Protein AF-A0A7R9MQT2-F1 (afdb_monomer_lite)

Sequence (77 aa):
MAGSFWQSSHFQQWLLTRQDLSRERHQDLQIVTDEEYLKLMIFFANLIQALGEQLKVKQQVVATAIVYFKRFYVRNS

Foldseek 3Di:
DVPCCCVDCCNVPVPDDPVLQCVLCVVVCVPDPPVVVVVVLVVVLVVLVVVCVVVVHDVVVSVVVSSVVVVVSSNPD

pLDDT: mean 94.59, std 4.84, range [68.31, 98.56]

Organism: NCBI:txid334625

Secondary structure (DSSP, 8-state):
-TT-GGGSHHHHHH---HHHHHHHTTTGGGTS-HHHHHHHHHHHHHHHHHHHHHTT--HHHHHHHHHHHHHHHTT--

InterPro domains:
  IPR036915 Cyclin-like superfamily [SSF47954] (7-77)
  IPR043198 Cyclin/Cyclin-like subunit Ssn8 [PTHR10026] (10-77)

Structure (mmCIF, N/CA/C/O backbone):
data_AF-A0A7R9MQT2-F1
#
_entry.id   AF-A0A7R9MQT2-F1
#
loop_
_atom_site.group_PDB
_atom_site.id
_atom_site.type_symbol
_atom_site.label_atom_id
_atom_site.label_alt_id
_atom_site.label_comp_id
_atom_site.label_asym_id
_atom_site.label_entity_id
_atom_site.label_seq_id
_atom_site.pdbx_PDB_ins_code
_atom_site.Cartn_x
_atom_site.Cartn_y
_atom_site.Cartn_z
_atom_site.occupancy
_atom_site.B_iso_or_equiv
_atom_site.auth_seq_id
_atom_site.auth_comp_id
_atom_site.auth_asym_id
_atom_site.auth_atom_id
_atom_site.pdbx_PDB_model_num
ATOM 1 N N . MET A 1 1 ? 9.033 -0.934 -18.447 1.00 68.31 1 MET A N 1
ATOM 2 C CA . MET A 1 1 ? 8.246 0.072 -17.695 1.00 68.31 1 MET A CA 1
ATOM 3 C C . MET A 1 1 ? 9.082 0.964 -16.7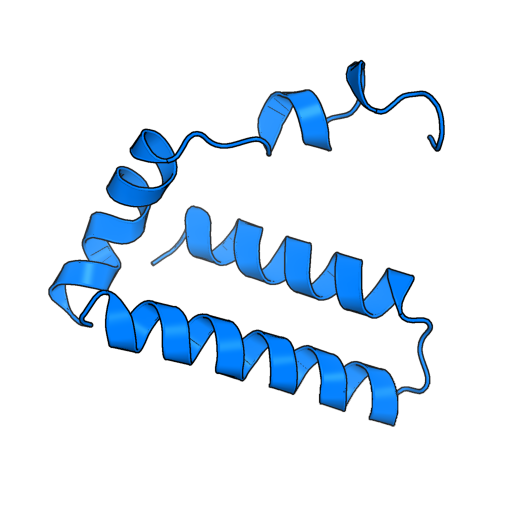65 1.00 68.31 1 MET A C 1
ATOM 5 O O . MET A 1 1 ? 8.544 1.949 -16.285 1.00 68.31 1 MET A O 1
ATOM 9 N N . ALA A 1 2 ? 10.370 0.682 -16.499 1.00 81.50 2 ALA A N 1
ATOM 10 C CA . ALA A 1 2 ? 11.162 1.452 -15.523 1.00 81.50 2 ALA A CA 1
ATOM 11 C C . ALA A 1 2 ? 11.283 2.964 -15.831 1.00 81.50 2 ALA A C 1
ATOM 13 O O . ALA A 1 2 ? 11.373 3.758 -14.905 1.00 81.50 2 ALA A O 1
ATOM 14 N N . GLY A 1 3 ? 11.235 3.364 -17.108 1.00 91.88 3 GLY A N 1
ATOM 15 C CA . GLY A 1 3 ? 11.285 4.772 -17.533 1.00 91.88 3 GLY A CA 1
ATOM 16 C C . GLY A 1 3 ? 9.941 5.382 -17.950 1.00 91.88 3 GLY A C 1
ATOM 17 O O . GLY A 1 3 ? 9.906 6.531 -18.370 1.00 91.88 3 GLY A O 1
ATOM 18 N N . SER A 1 4 ? 8.833 4.640 -17.867 1.00 95.06 4 SER A N 1
ATOM 19 C CA . SER A 1 4 ? 7.531 5.050 -18.423 1.00 95.06 4 SER A CA 1
ATOM 20 C C . SER A 1 4 ? 6.483 5.332 -17.342 1.00 95.06 4 SER A C 1
ATOM 22 O O . SER A 1 4 ? 5.292 5.108 -17.551 1.00 95.06 4 SER A O 1
ATOM 24 N N . PHE A 1 5 ? 6.917 5.806 -16.168 1.00 94.94 5 PHE A N 1
ATOM 25 C CA . PHE A 1 5 ? 6.034 6.060 -15.025 1.00 94.94 5 PHE A CA 1
ATOM 26 C C . PHE A 1 5 ? 4.901 7.037 -15.367 1.00 94.94 5 PHE A C 1
ATOM 28 O O . PHE A 1 5 ? 3.739 6.718 -15.129 1.00 94.94 5 PHE A O 1
ATOM 35 N N . TRP A 1 6 ? 5.215 8.167 -16.006 1.00 95.50 6 TRP A N 1
ATOM 36 C CA . TRP A 1 6 ? 4.247 9.221 -16.350 1.00 95.50 6 TRP A CA 1
ATOM 37 C C . TRP A 1 6 ? 3.149 8.773 -17.328 1.00 95.50 6 TRP A C 1
ATOM 39 O O . TRP A 1 6 ? 2.070 9.352 -17.361 1.00 95.50 6 TRP A O 1
ATOM 49 N N . GLN A 1 7 ? 3.409 7.724 -18.110 1.00 96.19 7 GLN A N 1
ATOM 50 C CA . GLN A 1 7 ? 2.450 7.132 -19.052 1.00 96.19 7 GLN A CA 1
ATOM 51 C C . GLN A 1 7 ? 1.757 5.885 -18.476 1.00 96.19 7 GLN A C 1
ATOM 53 O O . GLN A 1 7 ? 0.952 5.253 -19.152 1.00 96.19 7 GLN A O 1
ATOM 58 N N . SER A 1 8 ? 2.092 5.483 -17.247 1.00 96.56 8 SER A N 1
ATOM 59 C CA . SER A 1 8 ? 1.579 4.257 -16.639 1.00 96.56 8 SER A CA 1
ATOM 60 C C . SER A 1 8 ? 0.193 4.447 -16.023 1.00 96.56 8 SER A C 1
ATOM 62 O O . SER A 1 8 ? -0.147 5.521 -15.523 1.00 96.56 8 SER A O 1
ATOM 64 N N . SER A 1 9 ? -0.568 3.353 -15.932 1.00 95.88 9 SER A N 1
ATOM 65 C CA . SER A 1 9 ? -1.830 3.333 -15.182 1.00 95.88 9 SER A CA 1
ATOM 66 C C . SER A 1 9 ? -1.637 3.661 -13.700 1.00 95.88 9 SER A C 1
ATOM 68 O O . SER A 1 9 ? -2.536 4.213 -13.073 1.00 95.88 9 SER A O 1
ATOM 70 N N . HIS A 1 10 ? -0.459 3.371 -13.129 1.00 95.06 10 HIS A N 1
ATOM 71 C CA . HIS A 1 10 ? -0.140 3.756 -11.756 1.00 95.06 10 HIS A CA 1
ATOM 72 C C . HIS A 1 10 ? -0.236 5.274 -11.583 1.00 95.06 10 HIS A C 1
ATOM 74 O O . HIS A 1 10 ? -0.929 5.733 -10.680 1.00 95.06 10 HIS A O 1
ATOM 80 N N . PHE A 1 11 ? 0.421 6.033 -12.460 1.00 95.31 11 PHE A N 1
ATOM 81 C CA . PHE A 1 11 ? 0.390 7.492 -12.415 1.00 95.31 11 PHE A CA 1
ATOM 82 C C . PHE A 1 11 ? -1.009 8.034 -12.730 1.00 95.31 11 PHE A C 1
ATOM 84 O O . PHE A 1 11 ? -1.525 8.865 -11.993 1.00 95.31 11 PHE A O 1
ATOM 91 N N . GLN A 1 12 ? -1.643 7.525 -13.787 1.00 95.69 12 GLN A N 1
ATOM 92 C CA . GLN A 1 12 ? -2.889 8.090 -14.311 1.00 95.69 12 GLN A CA 1
ATOM 93 C C . GLN A 1 12 ? -4.136 7.784 -13.468 1.00 95.69 12 GLN A C 1
ATOM 95 O O . GLN A 1 12 ? -5.089 8.553 -13.511 1.00 95.69 1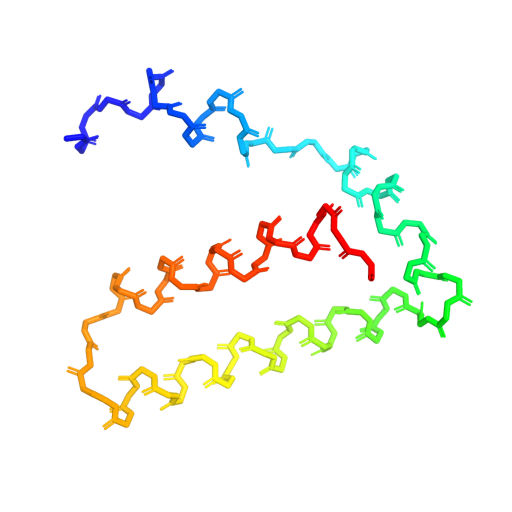2 GLN A O 1
ATOM 100 N N . GLN A 1 13 ? -4.173 6.657 -12.748 1.00 94.38 13 GLN A N 1
ATOM 101 C CA . GLN A 1 13 ? -5.399 6.175 -12.088 1.00 94.38 13 GLN A CA 1
ATOM 102 C C . GLN A 1 13 ? -5.252 5.930 -10.583 1.00 94.38 13 GLN A C 1
ATOM 104 O O . GLN A 1 13 ? -6.259 5.803 -9.889 1.00 94.38 13 GLN A O 1
ATOM 109 N N . TRP A 1 14 ? -4.021 5.801 -10.079 1.00 95.06 14 TRP A N 1
ATOM 110 C CA . TRP A 1 14 ? -3.766 5.331 -8.712 1.00 95.06 14 TRP A CA 1
ATOM 111 C C . TRP A 1 14 ? -2.955 6.302 -7.853 1.00 95.06 14 TRP A C 1
ATOM 113 O O . TRP A 1 14 ? -2.667 5.986 -6.698 1.00 95.06 14 TRP A O 1
ATOM 123 N N . LEU A 1 15 ? -2.625 7.483 -8.378 1.00 94.75 15 LEU A N 1
ATOM 124 C CA . LEU A 1 15 ? -2.202 8.620 -7.568 1.00 94.75 15 LEU A CA 1
ATOM 125 C C . LEU A 1 15 ? -3.436 9.392 -7.111 1.00 94.75 15 LEU A C 1
ATOM 127 O O . LEU A 1 15 ? -3.965 10.233 -7.830 1.00 94.75 15 LEU A O 1
ATOM 131 N N . LEU A 1 16 ? -3.900 9.062 -5.911 1.00 93.00 16 LEU A N 1
ATOM 132 C CA . LEU A 1 16 ? -5.095 9.651 -5.317 1.00 93.00 16 LEU A CA 1
ATOM 133 C C . LEU A 1 16 ? -4.728 10.849 -4.447 1.00 93.00 16 LEU A C 1
ATOM 135 O O . LEU A 1 16 ? -3.690 10.848 -3.774 1.00 93.00 16 LEU A O 1
ATOM 139 N N . THR A 1 17 ? -5.591 11.863 -4.430 1.00 94.81 17 THR A N 1
ATOM 140 C CA . THR A 1 17 ? -5.403 12.997 -3.529 1.00 94.81 17 THR A CA 1
ATOM 141 C C . THR A 1 17 ? -5.824 12.624 -2.109 1.00 94.81 17 THR A C 1
ATOM 143 O O . THR A 1 17 ? -6.569 11.672 -1.871 1.00 94.81 17 THR A O 1
ATOM 146 N N . ARG A 1 18 ? -5.366 13.402 -1.124 1.00 90.06 18 ARG A N 1
ATOM 147 C CA . ARG A 1 18 ? -5.797 13.212 0.269 1.00 90.06 18 ARG A CA 1
ATOM 148 C C . ARG A 1 18 ? -7.308 13.394 0.435 1.00 90.06 18 ARG A C 1
ATOM 150 O O . ARG A 1 18 ? -7.895 12.714 1.264 1.00 90.06 18 ARG A O 1
ATOM 157 N N . GLN A 1 19 ? -7.916 14.285 -0.349 1.00 92.69 19 GLN A N 1
ATOM 158 C CA . GLN A 1 19 ? -9.356 14.541 -0.304 1.00 92.69 19 GLN A CA 1
ATOM 159 C C . GLN A 1 19 ? -10.144 13.321 -0.789 1.00 92.69 19 GLN A C 1
ATOM 161 O O . GLN A 1 19 ? -11.071 12.895 -0.103 1.00 92.69 19 GLN A O 1
ATOM 166 N N . ASP A 1 20 ? -9.713 12.706 -1.897 1.00 91.31 20 ASP A N 1
ATOM 167 C CA . ASP A 1 20 ? -10.319 11.470 -2.406 1.00 91.31 20 ASP A CA 1
ATOM 168 C C . ASP A 1 20 ? -10.231 10.355 -1.358 1.00 91.31 20 ASP A C 1
ATOM 170 O O . ASP A 1 20 ? -11.232 9.736 -1.016 1.00 91.31 20 ASP A O 1
ATOM 174 N N . LEU A 1 21 ? -9.049 10.159 -0.764 1.00 91.12 21 LEU A N 1
ATOM 175 C CA . LEU A 1 21 ? -8.836 9.135 0.264 1.00 91.12 21 LEU A CA 1
ATOM 176 C C . LEU A 1 21 ? -9.674 9.349 1.527 1.00 91.12 21 LEU A C 1
ATOM 1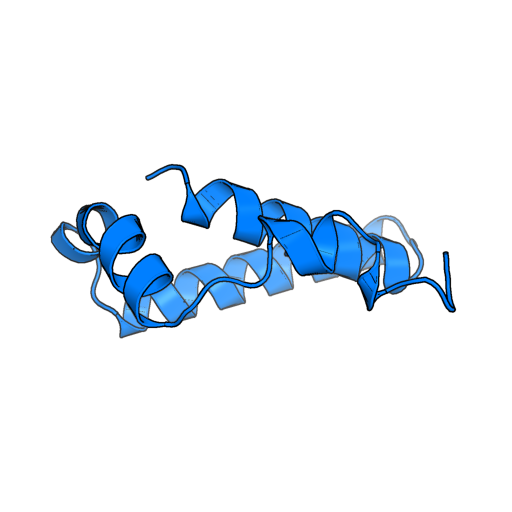78 O O . LEU A 1 21 ? -10.045 8.374 2.176 1.00 91.12 21 LEU A O 1
ATOM 182 N N . SER A 1 22 ? -9.925 10.593 1.932 1.00 89.62 22 SER A N 1
ATOM 183 C CA . SER A 1 22 ? -10.797 10.876 3.077 1.00 89.62 22 SER A CA 1
ATOM 184 C C . SER A 1 22 ? -12.265 10.620 2.752 1.00 89.62 22 SER A C 1
ATOM 186 O O . SER A 1 22 ? -13.000 10.166 3.623 1.00 89.62 22 SER A O 1
ATOM 188 N N . ARG A 1 23 ? -12.687 10.873 1.506 1.00 91.00 23 ARG A N 1
ATOM 189 C CA . ARG A 1 23 ? -14.055 10.594 1.063 1.00 91.00 23 ARG A CA 1
ATOM 190 C C . ARG A 1 23 ? -14.333 9.096 1.024 1.00 91.00 23 ARG A C 1
ATOM 192 O O . ARG A 1 23 ? -15.331 8.664 1.582 1.00 91.00 23 ARG A O 1
ATOM 199 N N . GLU A 1 24 ? -13.454 8.318 0.398 1.00 91.19 24 GLU A N 1
ATOM 200 C CA . GLU A 1 24 ? -13.680 6.875 0.250 1.00 91.19 24 GLU A CA 1
ATOM 201 C C . GLU A 1 24 ? -13.619 6.138 1.600 1.00 91.19 24 GLU A C 1
ATOM 203 O O . GLU A 1 24 ? -14.423 5.250 1.853 1.00 91.19 24 GLU A O 1
ATOM 208 N N . ARG A 1 25 ? -12.743 6.564 2.522 1.00 91.38 25 ARG A N 1
ATOM 209 C CA . ARG A 1 25 ? -12.654 5.986 3.879 1.00 91.38 25 ARG A CA 1
ATOM 210 C C . ARG A 1 25 ? -13.771 6.426 4.823 1.00 91.38 25 ARG A C 1
ATOM 212 O O . ARG A 1 25 ? -13.810 5.969 5.960 1.00 91.38 25 ARG A O 1
ATOM 219 N N . HIS A 1 26 ? -14.656 7.329 4.401 1.00 91.31 26 HIS A N 1
ATOM 220 C CA . HIS A 1 26 ? -15.666 7.896 5.292 1.00 91.31 26 HIS A CA 1
ATOM 221 C C . HIS A 1 26 ? -16.564 6.821 5.915 1.00 91.31 26 HIS A C 1
ATOM 223 O O . HIS A 1 26 ? -16.919 6.946 7.080 1.00 91.31 26 HIS A O 1
ATOM 229 N N . GLN A 1 27 ? -16.891 5.766 5.162 1.00 91.00 27 GLN A N 1
ATOM 230 C CA . GLN A 1 27 ? -17.725 4.667 5.642 1.00 91.00 27 GLN A CA 1
ATOM 231 C C . GLN A 1 27 ? -17.038 3.863 6.757 1.00 91.00 27 GLN A C 1
ATOM 233 O O . GLN A 1 27 ? -17.633 3.664 7.812 1.00 91.00 27 GLN A O 1
ATOM 238 N N . ASP A 1 28 ? -15.768 3.490 6.577 1.00 91.94 28 ASP A N 1
ATOM 239 C CA . ASP A 1 28 ? -14.992 2.782 7.606 1.00 91.94 28 ASP A CA 1
ATOM 240 C C . ASP A 1 28 ? -14.810 3.630 8.866 1.00 91.94 28 ASP A C 1
ATOM 242 O O . ASP A 1 28 ? -14.911 3.131 9.987 1.00 91.94 28 ASP A O 1
ATOM 246 N N . LEU A 1 29 ? -14.591 4.936 8.687 1.00 91.62 29 LEU A N 1
ATOM 247 C CA . LEU A 1 29 ? -14.380 5.878 9.786 1.00 91.62 29 LEU A CA 1
ATOM 248 C C . LEU A 1 29 ? -15.637 6.134 10.636 1.00 91.62 29 LEU A C 1
ATOM 250 O O . LEU A 1 29 ? -15.553 6.790 11.672 1.00 91.62 29 LEU A O 1
ATOM 254 N N . GLN A 1 30 ? -16.802 5.616 10.231 1.00 93.44 30 GLN A N 1
ATOM 255 C CA . GLN A 1 30 ? -17.988 5.572 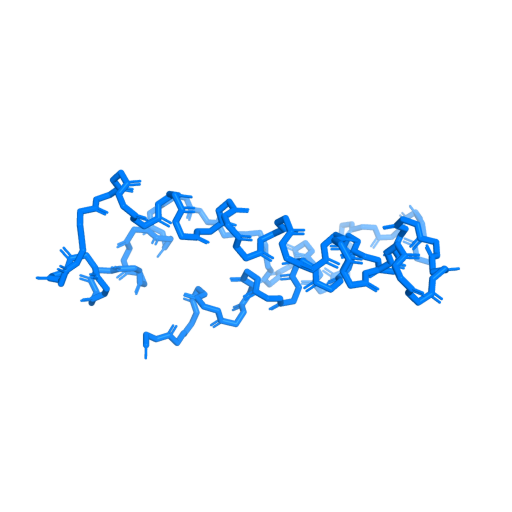11.095 1.00 93.44 30 GLN A CA 1
ATOM 256 C C . GLN A 1 30 ? -17.893 4.467 12.156 1.00 93.44 30 GLN A C 1
ATOM 258 O O . GLN A 1 30 ? -18.583 4.540 13.172 1.00 93.44 30 GLN A O 1
ATOM 263 N N . ILE A 1 31 ? -17.063 3.446 11.919 1.00 93.75 31 ILE A N 1
ATOM 264 C CA . ILE A 1 31 ? -16.928 2.257 12.768 1.00 93.75 31 ILE A CA 1
ATOM 265 C C . ILE A 1 31 ? -15.618 2.302 13.557 1.00 93.75 31 ILE A C 1
ATOM 267 O O . ILE A 1 31 ? -15.601 1.956 14.737 1.00 93.75 31 ILE A O 1
ATOM 271 N N . VAL A 1 32 ? -14.527 2.723 12.913 1.00 94.50 32 VAL A N 1
ATOM 272 C CA . VAL A 1 32 ? -13.190 2.800 13.513 1.00 94.50 32 VAL A CA 1
ATOM 273 C C . VAL A 1 32 ? -12.674 4.231 13.529 1.00 94.50 32 VAL A C 1
ATOM 275 O O . VAL A 1 32 ? -12.956 5.024 12.636 1.00 94.50 32 VAL A O 1
ATOM 278 N N . THR A 1 33 ? -11.867 4.572 14.528 1.00 95.06 33 THR A N 1
ATOM 279 C CA . THR A 1 33 ? -11.181 5.869 14.546 1.00 95.06 33 THR A CA 1
ATOM 280 C C . THR A 1 33 ? -10.081 5.933 13.48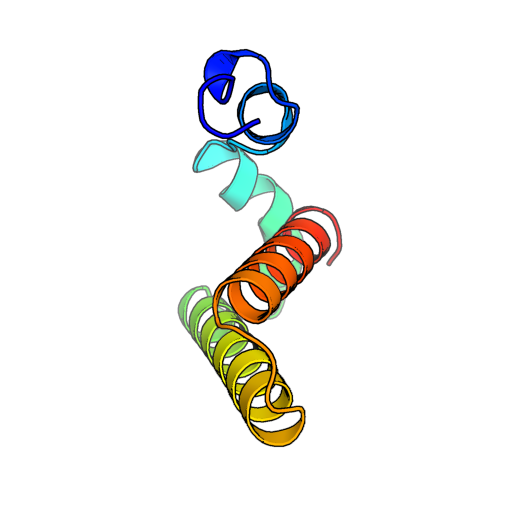2 1.00 95.06 33 THR A C 1
ATOM 282 O O . THR A 1 33 ? -9.555 4.909 13.038 1.00 95.06 33 THR A O 1
ATOM 285 N N . ASP A 1 34 ? -9.661 7.146 13.110 1.00 90.94 34 ASP A N 1
ATOM 286 C CA . ASP A 1 34 ? -8.528 7.344 12.193 1.00 90.94 34 ASP A CA 1
ATOM 287 C C . ASP A 1 34 ? -7.255 6.623 12.672 1.00 90.94 34 ASP A C 1
ATOM 289 O O . ASP A 1 34 ? -6.507 6.054 11.873 1.00 90.94 34 ASP A O 1
ATOM 293 N N . GLU A 1 35 ? -7.006 6.624 13.985 1.00 94.88 35 GLU A N 1
ATOM 294 C CA . GLU A 1 35 ? -5.837 5.972 14.574 1.00 94.88 35 GLU A CA 1
ATOM 295 C C . GLU A 1 35 ? -5.920 4.443 14.454 1.00 94.88 35 GLU A C 1
ATOM 297 O O . GLU A 1 35 ? -4.943 3.791 14.078 1.00 94.88 35 GLU A O 1
ATOM 302 N N . GLU A 1 36 ? -7.085 3.860 14.733 1.00 95.69 36 GLU A N 1
ATOM 303 C CA . GLU A 1 36 ? -7.322 2.421 14.591 1.00 95.69 36 GLU A CA 1
ATOM 304 C C . GLU A 1 36 ? -7.240 1.978 13.132 1.00 95.69 36 GLU A C 1
ATOM 306 O O . GLU A 1 36 ? -6.597 0.969 12.840 1.00 95.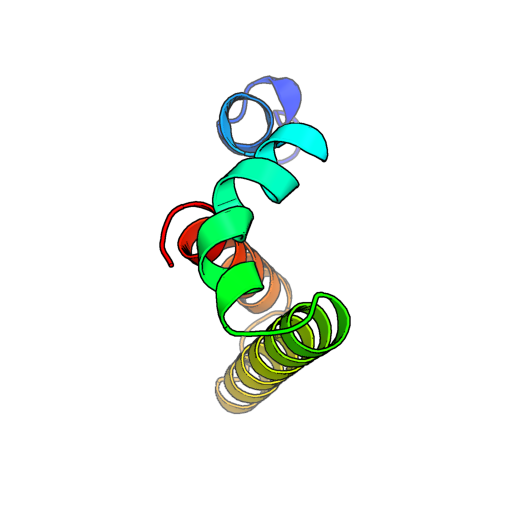69 36 GLU A O 1
ATOM 311 N N . TYR A 1 37 ? -7.789 2.767 12.206 1.00 94.44 37 TYR A N 1
ATOM 312 C CA . TYR A 1 37 ? -7.669 2.516 10.772 1.00 94.44 37 TYR A CA 1
ATOM 313 C C . TYR A 1 37 ? -6.196 2.449 10.340 1.00 94.44 37 TYR A C 1
ATOM 315 O O . TYR A 1 37 ? -5.775 1.530 9.631 1.00 94.44 37 TYR A O 1
ATOM 323 N N . LEU A 1 38 ? -5.366 3.392 10.800 1.00 94.00 38 LEU A N 1
ATOM 324 C CA . LEU A 1 38 ? -3.929 3.379 10.513 1.00 94.00 38 LEU A CA 1
ATOM 325 C C . LEU A 1 38 ? -3.231 2.158 11.125 1.00 94.00 38 LEU A C 1
ATOM 327 O O . LEU A 1 38 ? -2.414 1.527 10.448 1.00 94.00 38 LEU A O 1
ATOM 331 N N . LYS A 1 39 ? -3.572 1.788 12.366 1.00 96.81 39 LYS A N 1
ATOM 332 C CA . LYS A 1 39 ? -3.048 0.579 13.025 1.00 96.81 39 LYS A CA 1
ATOM 333 C C . LYS A 1 39 ? -3.418 -0.690 12.253 1.00 96.81 39 LYS A C 1
ATOM 335 O O . LYS A 1 39 ? -2.542 -1.527 12.041 1.00 96.81 39 LYS A O 1
ATOM 340 N N . LEU A 1 40 ? -4.655 -0.808 11.765 1.00 96.00 40 LEU A N 1
ATOM 341 C CA . LEU A 1 40 ? -5.103 -1.926 10.926 1.00 96.00 40 LEU A CA 1
ATOM 342 C C . LEU A 1 40 ? -4.300 -2.007 9.623 1.00 96.00 40 LEU A C 1
ATOM 344 O O . LEU A 1 40 ? -3.796 -3.071 9.263 1.00 96.00 40 LEU A O 1
ATOM 348 N N . MET A 1 41 ? -4.099 -0.875 8.945 1.00 96.12 41 MET A N 1
ATOM 349 C CA . MET A 1 41 ? -3.312 -0.834 7.708 1.00 96.12 41 MET A CA 1
ATOM 350 C C . MET A 1 41 ? -1.843 -1.223 7.928 1.00 96.12 41 MET A C 1
ATOM 352 O O . MET A 1 41 ? -1.246 -1.869 7.063 1.00 96.12 41 MET A O 1
ATOM 356 N N . ILE A 1 42 ? -1.253 -0.852 9.069 1.00 97.81 42 ILE A N 1
ATOM 357 C CA . ILE A 1 42 ? 0.102 -1.274 9.459 1.00 97.81 42 ILE A CA 1
ATOM 358 C C . ILE A 1 42 ? 0.128 -2.774 9.763 1.00 97.81 42 ILE A C 1
ATOM 360 O O . ILE A 1 42 ? 1.008 -3.481 9.272 1.00 97.81 42 ILE A O 1
ATOM 364 N N . PHE A 1 43 ? -0.849 -3.270 10.525 1.00 98.44 43 PHE A N 1
ATOM 365 C CA . PHE A 1 43 ? -0.962 -4.683 10.873 1.00 98.44 43 PHE A CA 1
ATOM 366 C C . PHE A 1 43 ? -1.002 -5.571 9.624 1.00 98.44 43 PHE A C 1
ATOM 368 O O . PHE A 1 43 ? -0.187 -6.484 9.494 1.00 98.44 43 PHE A O 1
ATOM 375 N N . PHE A 1 44 ? -1.877 -5.266 8.662 1.00 98.31 44 PHE A N 1
ATOM 376 C CA . PHE A 1 44 ? -1.973 -6.057 7.435 1.00 98.31 44 PHE A CA 1
ATOM 377 C C . PHE A 1 44 ? -0.745 -5.920 6.530 1.00 98.31 44 PHE A C 1
ATOM 379 O O . PHE A 1 44 ? -0.350 -6.897 5.897 1.00 98.31 44 PHE A O 1
ATOM 386 N N . ALA A 1 45 ? -0.090 -4.756 6.492 1.00 98.25 45 ALA A N 1
ATOM 387 C CA . ALA A 1 45 ? 1.175 -4.619 5.771 1.00 98.25 45 ALA A CA 1
ATOM 388 C C . ALA A 1 45 ? 2.270 -5.523 6.368 1.00 98.25 45 ALA A C 1
ATOM 390 O O . ALA A 1 45 ? 2.979 -6.195 5.618 1.00 98.25 45 ALA A O 1
ATOM 391 N N . ASN A 1 46 ? 2.359 -5.599 7.700 1.00 98.50 46 ASN A N 1
ATOM 392 C CA . ASN A 1 46 ? 3.287 -6.493 8.396 1.00 98.50 46 ASN A CA 1
ATOM 393 C C . ASN A 1 46 ? 2.923 -7.970 8.193 1.00 98.50 46 ASN A C 1
ATOM 395 O O . ASN A 1 46 ? 3.812 -8.797 8.008 1.00 98.50 46 ASN A O 1
ATOM 399 N N . LEU A 1 47 ? 1.630 -8.303 8.164 1.00 98.56 47 LEU A N 1
ATOM 400 C CA . LEU A 1 47 ? 1.169 -9.654 7.846 1.00 98.56 47 LEU A CA 1
ATOM 401 C C . LEU A 1 47 ? 1.600 -10.069 6.432 1.00 98.56 47 LEU A C 1
ATOM 403 O O . LEU A 1 47 ? 2.152 -11.151 6.250 1.00 98.56 47 LEU A O 1
ATOM 407 N N . ILE A 1 48 ? 1.398 -9.202 5.434 1.00 98.56 48 ILE A N 1
ATOM 408 C CA . ILE A 1 48 ? 1.829 -9.458 4.050 1.00 98.56 48 ILE A CA 1
ATOM 409 C C . ILE A 1 48 ? 3.357 -9.593 3.971 1.00 98.56 48 ILE A C 1
ATOM 411 O O . ILE A 1 48 ? 3.853 -10.457 3.248 1.00 98.56 48 ILE A O 1
ATOM 415 N N . GLN A 1 49 ? 4.105 -8.784 4.728 1.00 98.31 49 GLN A N 1
ATOM 416 C CA . GLN A 1 49 ? 5.562 -8.896 4.830 1.00 98.31 49 GLN A CA 1
ATOM 417 C C . GLN A 1 49 ? 5.985 -10.262 5.390 1.00 98.31 49 GLN A C 1
ATOM 419 O O . GLN A 1 49 ? 6.775 -10.955 4.751 1.00 98.31 49 GLN A O 1
ATOM 424 N N . ALA A 1 50 ? 5.407 -10.689 6.516 1.00 98.50 50 ALA A N 1
ATOM 425 C CA . ALA A 1 50 ? 5.697 -11.985 7.129 1.00 98.50 50 ALA A CA 1
ATOM 426 C C . ALA A 1 50 ? 5.355 -13.160 6.192 1.00 98.50 50 ALA A C 1
ATOM 428 O O . ALA A 1 50 ? 6.137 -14.103 6.061 1.00 98.50 50 ALA A O 1
ATOM 429 N N . LEU A 1 51 ? 4.228 -13.081 5.473 1.00 98.31 51 LEU A N 1
ATOM 430 C CA . LEU A 1 51 ? 3.873 -14.060 4.439 1.00 98.31 51 LEU A CA 1
ATOM 431 C C . LEU A 1 51 ? 4.910 -14.090 3.308 1.00 98.31 51 LEU A C 1
ATOM 433 O O . LEU A 1 51 ? 5.305 -15.163 2.854 1.00 98.31 51 LEU A O 1
ATOM 437 N N . GLY A 1 52 ? 5.373 -12.922 2.862 1.00 98.19 52 GLY A N 1
ATOM 438 C CA . GLY A 1 52 ? 6.403 -12.804 1.835 1.00 98.19 52 GLY A CA 1
ATOM 439 C C . GLY A 1 52 ? 7.734 -13.438 2.246 1.00 98.19 52 GLY A C 1
ATOM 440 O O . GLY A 1 52 ? 8.354 -14.147 1.450 1.00 98.19 52 GLY A O 1
ATOM 441 N N . GLU A 1 53 ? 8.140 -13.234 3.497 1.00 97.81 53 GLU A N 1
ATOM 442 C CA . GLU A 1 53 ? 9.338 -13.840 4.086 1.00 97.81 53 GLU A CA 1
ATOM 443 C C . GLU A 1 53 ? 9.210 -15.362 4.194 1.00 97.81 53 GLU A C 1
ATOM 445 O O . GLU A 1 53 ? 10.113 -16.085 3.766 1.00 97.81 53 GLU A O 1
ATOM 450 N N . GLN A 1 54 ? 8.063 -15.861 4.667 1.00 98.19 54 GLN A N 1
ATOM 451 C CA . GLN A 1 54 ? 7.786 -17.297 4.748 1.00 98.19 54 GLN A CA 1
ATOM 452 C C . GLN A 1 54 ? 7.825 -17.967 3.364 1.00 98.19 54 GLN A C 1
ATOM 454 O O . GLN A 1 54 ? 8.352 -19.072 3.219 1.00 98.19 54 GLN A O 1
ATOM 459 N N . LEU A 1 55 ? 7.314 -17.285 2.337 1.00 98.19 55 LEU A N 1
ATOM 460 C CA . LEU A 1 55 ? 7.336 -17.744 0.945 1.00 98.19 55 LEU A CA 1
ATOM 461 C C . LEU A 1 55 ? 8.670 -17.469 0.227 1.00 98.19 55 LEU A C 1
ATOM 463 O O . LEU A 1 55 ? 8.835 -17.880 -0.922 1.00 98.19 55 LEU A O 1
ATOM 467 N N . LYS A 1 56 ? 9.627 -16.797 0.884 1.00 97.81 56 LYS A N 1
ATOM 468 C CA . LYS A 1 56 ? 10.954 -16.436 0.351 1.00 97.81 56 LYS A CA 1
ATOM 469 C C . LYS A 1 56 ? 10.901 -15.647 -0.965 1.00 97.81 56 LYS A C 1
ATOM 471 O O . LYS A 1 56 ? 11.755 -15.817 -1.838 1.00 97.81 56 LYS A O 1
ATOM 476 N N . VAL A 1 57 ? 9.901 -14.780 -1.129 1.00 98.12 57 VAL A N 1
ATOM 477 C CA . VAL A 1 57 ? 9.779 -13.932 -2.326 1.00 98.12 57 VAL A CA 1
ATOM 478 C C . VAL A 1 57 ? 10.597 -12.647 -2.194 1.00 98.12 57 VAL A C 1
ATOM 480 O O . VAL A 1 57 ? 10.894 -12.168 -1.104 1.00 98.12 57 VAL A O 1
ATOM 483 N N . LYS A 1 58 ? 10.966 -12.052 -3.334 1.00 98.00 58 LYS A N 1
ATOM 484 C CA . LYS A 1 58 ? 11.701 -10.779 -3.359 1.00 98.00 58 LYS A CA 1
ATOM 485 C C . LYS A 1 58 ? 10.828 -9.631 -2.851 1.00 98.00 58 LYS A C 1
ATOM 487 O O . LYS A 1 58 ? 9.636 -9.580 -3.152 1.00 98.00 58 LYS A O 1
ATOM 492 N N . GLN A 1 59 ? 11.453 -8.626 -2.235 1.00 97.69 59 GLN A N 1
ATOM 493 C CA . GLN A 1 59 ? 10.751 -7.460 -1.681 1.00 97.69 59 GLN A CA 1
ATOM 494 C C . GLN A 1 59 ? 9.863 -6.723 -2.697 1.00 97.69 59 GLN A C 1
ATOM 496 O O . GLN A 1 59 ? 8.816 -6.202 -2.333 1.00 97.69 59 GLN A O 1
ATOM 501 N N . GLN A 1 60 ? 10.226 -6.709 -3.985 1.00 97.62 60 GLN A N 1
ATOM 502 C CA . GLN A 1 60 ? 9.399 -6.102 -5.039 1.00 97.62 60 GLN A CA 1
ATOM 503 C C . GLN A 1 60 ? 8.023 -6.777 -5.187 1.00 97.62 60 GLN A C 1
ATOM 505 O O . GLN A 1 60 ? 7.032 -6.101 -5.470 1.00 97.62 60 GLN A O 1
ATOM 510 N N . VAL A 1 61 ? 7.952 -8.095 -4.968 1.00 98.25 61 VAL A N 1
ATOM 511 C CA . VAL A 1 61 ? 6.699 -8.863 -4.994 1.00 98.25 61 VAL A CA 1
ATOM 512 C C . VAL A 1 61 ? 5.841 -8.486 -3.789 1.00 98.25 61 VAL A C 1
ATOM 514 O O . VAL A 1 61 ? 4.673 -8.139 -3.954 1.00 98.25 61 VAL A O 1
ATOM 517 N N . VAL A 1 62 ? 6.445 -8.454 -2.598 1.00 98.44 62 VAL A N 1
ATOM 518 C CA . VAL A 1 62 ? 5.778 -8.060 -1.347 1.00 98.44 62 VAL A CA 1
ATOM 519 C C . VAL A 1 62 ? 5.247 -6.629 -1.430 1.00 98.44 62 VAL A C 1
ATOM 521 O O . VAL A 1 62 ? 4.079 -6.376 -1.148 1.00 98.44 62 VAL A O 1
ATOM 524 N N . ALA A 1 63 ? 6.069 -5.690 -1.902 1.00 98.12 63 ALA A N 1
ATOM 525 C CA . ALA A 1 63 ? 5.682 -4.293 -2.065 1.00 98.12 63 ALA A CA 1
ATOM 526 C C . ALA A 1 63 ? 4.496 -4.137 -3.030 1.00 98.12 63 ALA A C 1
ATOM 528 O O . ALA A 1 63 ? 3.568 -3.377 -2.755 1.00 98.12 63 ALA A O 1
ATOM 529 N N . THR A 1 64 ? 4.490 -4.890 -4.133 1.00 98.19 64 THR A N 1
ATOM 530 C CA . THR A 1 64 ? 3.379 -4.876 -5.094 1.00 98.19 64 THR A CA 1
ATOM 531 C C . THR A 1 64 ? 2.099 -5.444 -4.474 1.00 98.19 64 THR A C 1
ATOM 533 O O . THR A 1 64 ? 1.029 -4.863 -4.658 1.00 98.19 64 THR A O 1
ATOM 536 N N . ALA A 1 65 ? 2.199 -6.514 -3.677 1.00 98.38 65 ALA A N 1
ATOM 537 C CA . ALA A 1 65 ? 1.067 -7.076 -2.939 1.00 98.38 65 ALA A CA 1
ATOM 538 C C . ALA A 1 65 ? 0.478 -6.073 -1.931 1.00 98.38 65 ALA A C 1
ATOM 540 O O . ALA A 1 65 ? -0.737 -5.881 -1.900 1.00 98.38 65 ALA A O 1
ATOM 541 N N . ILE A 1 66 ? 1.324 -5.360 -1.177 1.00 98.50 66 ILE A N 1
ATOM 542 C CA . ILE A 1 66 ? 0.884 -4.295 -0.260 1.00 98.50 66 ILE A CA 1
ATOM 543 C C . ILE A 1 66 ? 0.173 -3.173 -1.028 1.00 98.50 66 ILE A C 1
ATOM 545 O O . ILE A 1 66 ? -0.861 -2.679 -0.581 1.00 98.50 66 ILE A O 1
ATOM 549 N N . VAL A 1 67 ? 0.685 -2.768 -2.195 1.00 98.00 67 VAL A N 1
ATOM 550 C CA . VAL A 1 67 ? 0.022 -1.752 -3.029 1.00 98.00 67 VAL A CA 1
ATOM 551 C C . VAL A 1 67 ? -1.357 -2.230 -3.485 1.00 98.00 67 VAL A C 1
ATOM 553 O O . VAL A 1 67 ? -2.308 -1.456 -3.415 1.00 98.00 67 VAL A O 1
ATOM 556 N N . TYR A 1 68 ? -1.504 -3.485 -3.914 1.00 97.94 68 TYR A N 1
ATOM 557 C CA . TYR A 1 68 ? -2.807 -4.035 -4.307 1.00 97.94 68 TYR A CA 1
ATOM 558 C C . TYR A 1 68 ? -3.783 -4.131 -3.138 1.00 97.94 68 TYR A C 1
ATOM 560 O O . TYR A 1 68 ? -4.930 -3.714 -3.288 1.00 97.94 68 TYR A O 1
ATOM 568 N N . PHE A 1 69 ? -3.314 -4.568 -1.968 1.00 98.06 69 PHE A N 1
ATOM 569 C CA . PHE A 1 69 ? -4.096 -4.549 -0.734 1.00 98.06 69 PHE A CA 1
ATOM 570 C C . PHE A 1 69 ? -4.631 -3.140 -0.437 1.00 98.06 69 PHE A C 1
ATOM 572 O O . PHE A 1 69 ? -5.836 -2.947 -0.300 1.00 98.06 69 PHE A O 1
ATOM 579 N N . LYS A 1 70 ? -3.756 -2.124 -0.435 1.00 95.81 70 LYS A N 1
ATOM 580 C CA . LYS A 1 70 ? -4.169 -0.736 -0.169 1.00 95.81 70 LYS A CA 1
ATOM 581 C C . LYS A 1 70 ? -5.141 -0.205 -1.221 1.00 95.81 70 LYS A C 1
ATOM 583 O O . LYS A 1 70 ? -6.084 0.487 -0.874 1.00 95.81 70 LYS A O 1
ATOM 588 N N . ARG A 1 71 ? -4.932 -0.526 -2.499 1.00 96.19 71 ARG A N 1
ATOM 589 C CA . ARG A 1 71 ? -5.831 -0.111 -3.589 1.00 96.19 71 ARG A CA 1
ATOM 590 C C . ARG A 1 71 ? -7.227 -0.705 -3.462 1.00 96.19 71 ARG A C 1
ATOM 592 O O . ARG A 1 71 ? -8.189 -0.029 -3.809 1.00 96.19 71 ARG A O 1
ATOM 599 N N . PHE A 1 72 ? -7.323 -1.946 -2.991 1.00 96.38 72 PHE A N 1
ATOM 600 C CA . PHE A 1 72 ? -8.599 -2.616 -2.781 1.00 96.38 72 PHE A CA 1
ATOM 601 C C . PHE A 1 72 ? -9.418 -1.912 -1.693 1.00 96.38 72 PHE A C 1
ATOM 603 O O . PHE A 1 72 ? -10.521 -1.461 -1.983 1.00 96.38 72 PHE A O 1
ATOM 610 N N . TYR A 1 73 ? -8.844 -1.719 -0.501 1.00 94.56 73 TYR A N 1
ATOM 611 C CA . TYR A 1 73 ? -9.531 -1.087 0.640 1.00 94.56 73 TYR A CA 1
ATOM 612 C C . TYR A 1 73 ? -9.681 0.434 0.533 1.00 94.56 73 TYR A C 1
ATOM 614 O O . TYR A 1 73 ? -10.316 1.069 1.358 1.00 94.56 73 TYR A O 1
ATOM 622 N N . VAL A 1 74 ? -9.110 1.054 -0.499 1.00 92.19 74 VAL A N 1
ATOM 623 C CA . VAL A 1 74 ? -9.440 2.445 -0.832 1.00 92.19 74 VAL A CA 1
ATOM 624 C C . VAL A 1 74 ? -10.756 2.550 -1.606 1.00 92.19 74 VAL A C 1
ATOM 626 O O . VAL A 1 74 ? -11.327 3.626 -1.650 1.00 92.19 74 VAL A O 1
ATOM 629 N N . ARG A 1 75 ? -11.236 1.477 -2.245 1.00 90.00 75 ARG A N 1
ATOM 630 C CA . ARG A 1 75 ? -12.488 1.493 -3.026 1.00 90.00 75 ARG A CA 1
ATOM 631 C C . ARG A 1 75 ? -13.592 0.623 -2.433 1.00 90.00 75 ARG A C 1
ATOM 633 O O . ARG A 1 75 ? -14.695 0.619 -2.966 1.00 90.00 75 ARG A O 1
ATOM 640 N N . ASN A 1 76 ? -13.275 -0.155 -1.406 1.00 88.81 76 ASN A N 1
ATOM 641 C CA . ASN A 1 76 ? -14.186 -1.099 -0.777 1.00 88.81 76 ASN A CA 1
ATOM 642 C C . ASN A 1 76 ? -14.044 -0.950 0.740 1.00 88.81 76 ASN A C 1
ATOM 644 O O . ASN A 1 76 ? -12.913 -0.966 1.229 1.00 88.81 76 ASN A O 1
ATOM 648 N N . SER A 1 77 ? -15.187 -0.806 1.411 1.00 76.69 77 SER A N 1
ATOM 649 C CA . SER A 1 77 ? -15.373 -0.798 2.867 1.00 76.69 77 SER A CA 1
ATOM 650 C C . SER A 1 77 ? -15.755 -2.206 3.318 1.00 76.69 77 SER A C 1
ATOM 652 O O . SER A 1 77 ? -16.638 -2.794 2.644 1.00 76.69 77 SER A O 1
#

Radius of gyration: 14.47 Å; chains: 1; bounding box: 30×32×34 Å